Protein AF-A0A7S3HNT3-F1 (afdb_monomer_lite)

Organism: NCBI:txid89044

Secondary structure (DSSP, 8-state):
-HHHHHTTSSSPP-S----SSB-TTSSB--S-HHHHHH--THHHHHHHHHHHHHHHH--HHHIIIIIHHHHHHHHHHHHHHPEEEE-TTS-EEEE--SB--SSTT-SSBSS-HHHHHHHHHHTT-

InterPro domains:
  IPR005195 Glycoside hydrolase, family 65, central catalytic [PF03632] (12-124)
  IPR008928 Six-hairpin glycosidase superfamily [SSF48208] (11-125)
  IPR012341 Six-hairpin glycosidase-like superfamily [G3DSA:1.50.10.10] (1-125)

Sequence (125 aa):
GAYSKAKTYDPPYAGAMFPWESAFIGVETCPSSRTALREQHISADISLAVWQYYAVTKDTEWLRTVGFPILQGVADFYVSRVTLETGADGAQIAHIYDVIPPDEYVSHGNDSAYTNYAAAAALRY

pLDDT: mean 96.95, std 2.71, range [79.75, 98.88]

Foldseek 3Di:
DQQVLQVVDVVRAFFGQFFPDQDDPRDHDDPDPLCRVAARLVLLVVLVVLVVVCVVPVPVVCCVPPNVSSLVRSLSRLVRQWDWDQDPVRDTDTWHWQHQYVPNVDRTDIPDVSSVVSNVVSNVD

Radius of gyration: 14.86 Å; chains: 1; bounding box: 40×37×38 Å

Structure (mmCIF, N/CA/C/O backbone):
data_AF-A0A7S3HNT3-F1
#
_entry.id   AF-A0A7S3HNT3-F1
#
loop_
_atom_site.group_PDB
_atom_site.id
_atom_site.type_symbol
_atom_site.label_atom_id
_atom_site.label_alt_id
_atom_site.label_comp_id
_atom_site.label_asym_id
_atom_site.label_entity_id
_atom_site.label_seq_id
_atom_site.pdbx_PDB_ins_code
_atom_site.Cartn_x
_atom_site.Cartn_y
_atom_site.Cartn_z
_atom_site.occupancy
_atom_site.B_iso_or_equiv
_atom_site.auth_seq_id
_atom_site.auth_comp_id
_atom_site.auth_asym_id
_atom_site.auth_atom_id
_atom_site.pdbx_PDB_model_num
ATOM 1 N N . GLY A 1 1 ? -3.887 -13.563 1.229 1.00 92.44 1 GLY A N 1
ATOM 2 C CA . GLY A 1 1 ? -2.749 -13.559 0.292 1.00 92.44 1 GLY A CA 1
ATOM 3 C C . GLY A 1 1 ? -1.909 -12.288 0.294 1.00 92.44 1 GLY A C 1
ATOM 4 O O . GLY A 1 1 ? -0.776 -12.393 -0.147 1.00 92.44 1 GLY A O 1
ATOM 5 N N . ALA A 1 2 ? -2.361 -11.132 0.807 1.00 97.88 2 ALA A N 1
ATOM 6 C CA . ALA A 1 2 ? -1.587 -9.877 0.744 1.00 97.88 2 ALA A CA 1
ATOM 7 C C . ALA A 1 2 ? -0.145 -9.971 1.306 1.00 97.88 2 ALA A C 1
ATOM 9 O O . ALA A 1 2 ? 0.826 -9.665 0.621 1.00 97.88 2 ALA A O 1
ATOM 10 N N . TYR A 1 3 ? 0.020 -10.510 2.518 1.00 98.19 3 TYR A N 1
ATOM 11 C CA . TYR A 1 3 ? 1.349 -10.755 3.104 1.00 98.19 3 TYR A CA 1
ATOM 12 C C . TYR A 1 3 ? 2.201 -11.746 2.299 1.00 98.19 3 TYR A C 1
ATOM 14 O O . TYR A 1 3 ? 3.425 -11.667 2.300 1.00 98.19 3 TYR A O 1
ATOM 22 N N . SER A 1 4 ? 1.569 -12.712 1.628 1.00 97.44 4 SER A N 1
ATOM 23 C CA . SER A 1 4 ? 2.274 -13.657 0.757 1.00 97.44 4 SER A CA 1
ATOM 24 C C . SER A 1 4 ? 2.753 -12.970 -0.519 1.00 97.44 4 SER A C 1
ATOM 26 O O . SER A 1 4 ? 3.873 -13.233 -0.935 1.00 97.44 4 SER A O 1
ATOM 28 N N . LYS A 1 5 ? 1.943 -12.069 -1.095 1.00 97.50 5 LYS A N 1
ATOM 29 C CA . LYS A 1 5 ? 2.309 -11.263 -2.266 1.00 97.50 5 LYS A CA 1
ATOM 30 C C . LYS A 1 5 ? 3.496 -10.349 -1.965 1.00 97.50 5 LYS A C 1
ATOM 32 O O . LYS A 1 5 ? 4.441 -10.330 -2.737 1.00 97.50 5 LYS A O 1
ATOM 37 N N . ALA A 1 6 ? 3.504 -9.656 -0.826 1.00 98.06 6 ALA A N 1
ATOM 38 C CA . ALA A 1 6 ? 4.627 -8.784 -0.454 1.00 98.06 6 ALA A CA 1
ATOM 39 C C . ALA A 1 6 ? 5.982 -9.532 -0.474 1.00 98.06 6 ALA A C 1
ATOM 41 O O . ALA A 1 6 ? 6.997 -9.005 -0.927 1.00 98.06 6 ALA A O 1
ATOM 42 N N . LYS A 1 7 ? 5.975 -10.811 -0.075 1.00 98.06 7 LYS A N 1
ATOM 43 C CA . LYS A 1 7 ? 7.160 -11.681 -0.043 1.00 98.06 7 LYS A CA 1
ATOM 44 C C . LYS A 1 7 ? 7.612 -12.211 -1.407 1.00 98.06 7 LYS A C 1
ATOM 46 O O . LYS A 1 7 ? 8.653 -12.856 -1.456 1.00 98.06 7 LYS A O 1
ATOM 51 N N . THR A 1 8 ? 6.860 -12.001 -2.491 1.00 96.75 8 THR A N 1
ATOM 52 C CA . THR A 1 8 ? 7.275 -12.455 -3.833 1.00 96.75 8 THR A CA 1
ATOM 53 C C . THR A 1 8 ? 8.268 -11.510 -4.509 1.00 96.75 8 THR A C 1
ATOM 55 O O . THR A 1 8 ? 8.764 -11.837 -5.583 1.00 96.75 8 THR A O 1
ATOM 58 N N . TYR A 1 9 ? 8.522 -10.338 -3.924 1.00 96.69 9 TYR A N 1
ATOM 59 C CA . TYR A 1 9 ? 9.496 -9.366 -4.418 1.00 96.69 9 TYR A CA 1
ATOM 60 C C . TYR A 1 9 ? 10.906 -9.701 -3.929 1.00 96.69 9 TYR A C 1
ATOM 62 O O . TYR A 1 9 ? 11.071 -10.427 -2.948 1.00 96.69 9 TYR A O 1
ATOM 70 N N . ASP A 1 10 ? 11.913 -9.163 -4.616 1.00 94.81 10 ASP A N 1
ATOM 71 C CA . ASP A 1 10 ? 13.319 -9.282 -4.235 1.00 94.81 10 ASP A CA 1
ATOM 72 C C . ASP A 1 10 ? 13.967 -7.884 -4.158 1.00 94.81 10 ASP A C 1
ATOM 74 O O . ASP A 1 10 ? 14.056 -7.206 -5.186 1.00 94.81 10 ASP A O 1
ATOM 78 N N . PRO A 1 11 ? 14.382 -7.418 -2.966 1.00 95.31 11 PRO A N 1
ATOM 79 C CA . PRO A 1 11 ? 14.144 -8.042 -1.662 1.00 95.31 11 PRO A CA 1
ATOM 80 C C . PRO A 1 11 ? 12.641 -8.094 -1.310 1.00 95.31 11 PRO A C 1
ATOM 82 O O . PRO A 1 11 ? 11.855 -7.296 -1.830 1.00 95.31 11 PRO A O 1
ATOM 85 N N . PRO A 1 12 ? 12.215 -9.011 -0.420 1.00 97.75 12 PRO A N 1
ATOM 86 C CA . PRO A 1 12 ? 10.812 -9.130 -0.040 1.00 97.75 12 PRO A CA 1
ATOM 87 C C . PRO A 1 12 ? 10.345 -7.899 0.735 1.00 97.75 12 P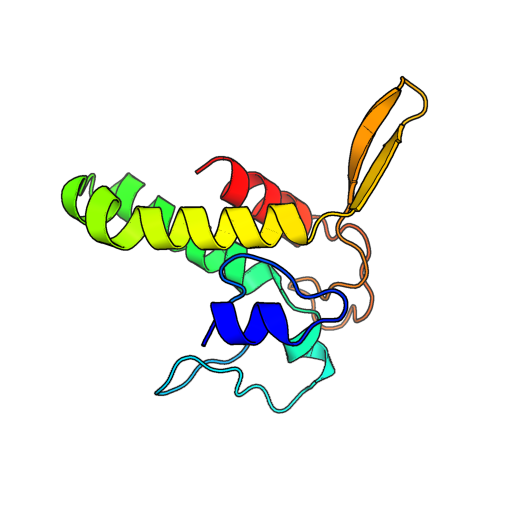RO A C 1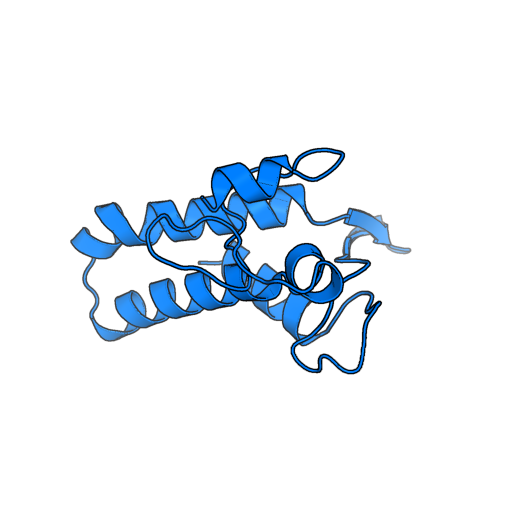
ATOM 89 O O . PRO A 1 12 ? 11.020 -7.437 1.658 1.00 97.75 12 PRO A O 1
ATOM 92 N N . TYR A 1 13 ? 9.147 -7.417 0.410 1.00 98.38 13 TYR A N 1
ATOM 93 C CA . TYR A 1 13 ? 8.487 -6.377 1.190 1.00 98.38 13 TYR A CA 1
ATOM 94 C C . TYR A 1 13 ? 7.883 -6.951 2.477 1.00 98.38 13 TYR A C 1
ATOM 96 O O . TYR A 1 13 ? 7.576 -8.145 2.586 1.00 98.38 13 TYR A O 1
ATOM 104 N N . ALA A 1 14 ? 7.701 -6.079 3.464 1.00 98.44 14 ALA A N 1
ATOM 105 C CA . ALA A 1 14 ? 6.970 -6.371 4.689 1.00 98.44 14 ALA A CA 1
ATOM 106 C C . ALA A 1 14 ? 5.477 -6.036 4.525 1.00 98.44 14 ALA A C 1
ATOM 108 O O . ALA A 1 14 ? 5.036 -5.557 3.482 1.00 98.44 14 ALA A O 1
ATOM 109 N N . GLY A 1 15 ? 4.691 -6.296 5.571 1.00 98.50 15 GLY A N 1
ATOM 110 C CA . GLY A 1 15 ? 3.302 -5.852 5.632 1.00 98.50 15 GLY A CA 1
ATOM 111 C C . GLY A 1 15 ? 2.356 -6.506 4.619 1.00 98.50 15 GLY A C 1
ATOM 112 O O . GLY A 1 15 ? 2.598 -7.591 4.082 1.00 98.50 15 GLY A O 1
ATOM 113 N N . ALA A 1 16 ? 1.223 -5.845 4.411 1.00 98.62 16 ALA A N 1
ATOM 114 C CA . ALA A 1 16 ? 0.120 -6.285 3.578 1.00 98.62 16 ALA A CA 1
ATOM 115 C C . ALA A 1 16 ? 0.137 -5.547 2.235 1.00 98.62 16 ALA A C 1
ATOM 117 O O . ALA A 1 16 ? -0.414 -4.457 2.099 1.00 98.62 16 ALA A O 1
ATOM 118 N N . MET A 1 17 ? 0.721 -6.189 1.226 1.00 98.56 17 MET A N 1
ATOM 119 C CA . MET A 1 17 ? 0.596 -5.764 -0.164 1.00 98.56 17 MET A CA 1
ATOM 120 C C . MET A 1 17 ? -0.597 -6.465 -0.809 1.00 98.56 17 MET A C 1
ATOM 122 O O . MET A 1 17 ? -0.521 -7.646 -1.152 1.00 98.56 17 MET A O 1
ATOM 126 N N . PHE A 1 18 ? -1.717 -5.769 -0.966 1.00 98.62 18 PHE A N 1
ATOM 127 C CA . PHE A 1 18 ? -2.901 -6.374 -1.564 1.00 98.62 18 PHE A CA 1
ATOM 128 C C . PHE A 1 18 ? -2.677 -6.730 -3.045 1.00 98.62 18 PHE A C 1
ATOM 130 O O . PHE A 1 18 ? -1.914 -6.064 -3.758 1.00 98.62 18 PHE A O 1
ATOM 137 N N . PRO A 1 19 ? -3.284 -7.835 -3.513 1.00 98.19 19 PRO A N 1
ATOM 138 C CA . PRO A 1 19 ? -3.259 -8.182 -4.924 1.00 98.19 19 PRO A CA 1
ATOM 139 C C . PRO A 1 19 ? -3.969 -7.121 -5.767 1.00 98.19 19 PRO A C 1
ATOM 141 O O . PRO A 1 19 ? -4.885 -6.465 -5.276 1.00 98.19 19 PRO A O 1
ATOM 144 N N . TRP A 1 20 ? -3.536 -6.965 -7.018 1.00 98.25 20 TRP A N 1
ATOM 145 C CA . TRP A 1 20 ? -4.214 -6.085 -7.965 1.00 98.25 20 TRP A CA 1
ATOM 146 C C . TRP A 1 20 ? -5.599 -6.643 -8.286 1.00 98.25 20 TRP A C 1
ATOM 148 O O . TRP A 1 20 ? -6.605 -5.956 -8.135 1.00 98.25 20 TRP A O 1
ATOM 158 N N . GLU A 1 21 ? -5.660 -7.938 -8.600 1.00 98.25 21 GLU A N 1
ATOM 159 C CA . GLU A 1 21 ? -6.917 -8.668 -8.705 1.00 98.25 21 GLU A CA 1
ATOM 160 C C . GLU A 1 21 ? -6.963 -9.770 -7.649 1.00 98.25 21 GLU A C 1
ATOM 162 O O . GLU A 1 21 ? -6.029 -10.558 -7.491 1.00 98.25 21 GLU A O 1
ATOM 167 N N . SER A 1 22 ? -8.072 -9.822 -6.915 1.00 97.75 22 SER A N 1
ATOM 168 C CA . SER A 1 22 ? -8.288 -10.743 -5.804 1.00 97.75 22 SER A CA 1
ATOM 169 C C . SER A 1 22 ? -9.536 -11.582 -6.039 1.00 97.75 22 SER A C 1
ATOM 171 O O . SER A 1 22 ? -10.584 -11.049 -6.403 1.00 97.75 22 SER A O 1
ATOM 173 N N . ALA A 1 23 ? -9.457 -12.876 -5.739 1.00 96.62 23 ALA A N 1
ATOM 174 C CA . ALA A 1 23 ? -10.607 -13.778 -5.740 1.00 96.62 23 ALA A CA 1
ATOM 175 C C . ALA A 1 23 ? -10.740 -14.512 -4.390 1.00 96.62 23 ALA A C 1
ATOM 177 O O . ALA A 1 23 ? -10.391 -13.983 -3.335 1.00 96.62 23 ALA A O 1
ATOM 178 N N . PHE A 1 24 ? -11.233 -15.753 -4.418 1.00 95.44 24 PHE A N 1
ATOM 179 C CA . PHE A 1 24 ? -11.698 -16.513 -3.251 1.00 95.44 24 PHE A CA 1
ATOM 180 C C . PHE A 1 24 ? -10.730 -16.565 -2.052 1.00 95.44 24 PHE A C 1
ATOM 182 O O . PHE A 1 24 ? -11.170 -16.476 -0.911 1.00 95.44 24 PHE A O 1
ATOM 189 N N . ILE A 1 25 ? -9.419 -16.691 -2.289 1.00 94.38 25 ILE A N 1
ATOM 190 C CA . ILE A 1 25 ? -8.408 -16.850 -1.221 1.00 94.38 25 ILE A CA 1
ATOM 191 C C . ILE A 1 25 ? -7.518 -15.611 -1.012 1.00 94.38 25 ILE A C 1
ATOM 193 O O . ILE A 1 25 ? -6.556 -15.639 -0.234 1.00 94.38 25 ILE A O 1
ATOM 197 N N . GLY A 1 26 ? -7.803 -14.513 -1.714 1.00 95.44 26 GLY A N 1
ATOM 198 C CA . GLY A 1 26 ? -7.074 -13.256 -1.558 1.00 95.44 26 GLY A CA 1
ATOM 199 C C . GLY A 1 26 ? -5.609 -13.282 -2.002 1.00 95.44 26 GLY A C 1
ATOM 200 O O . GLY A 1 26 ? -4.802 -12.533 -1.444 1.00 95.44 26 GLY A O 1
ATOM 201 N N . VAL A 1 27 ? -5.235 -14.201 -2.897 1.00 96.75 27 VAL A N 1
ATOM 202 C CA . VAL A 1 27 ? -3.935 -14.212 -3.597 1.00 96.75 27 VAL A CA 1
ATOM 203 C C . VAL A 1 27 ? -4.047 -13.416 -4.894 1.00 96.75 27 VAL A C 1
ATOM 205 O O . VAL A 1 27 ? -5.157 -13.177 -5.356 1.00 96.75 27 VAL A O 1
ATOM 208 N N . GLU A 1 28 ? -2.910 -13.027 -5.467 1.00 97.62 28 GLU A N 1
ATOM 209 C CA . GLU A 1 28 ? -2.879 -12.372 -6.776 1.00 97.62 28 GLU A CA 1
ATOM 210 C C . GLU A 1 28 ? -3.459 -13.286 -7.854 1.00 97.62 28 GLU A C 1
ATOM 212 O O . GLU A 1 28 ? -3.001 -14.419 -8.021 1.00 97.62 28 GLU A O 1
ATOM 217 N N . THR A 1 29 ? -4.468 -12.788 -8.565 1.00 97.12 29 THR A N 1
ATOM 218 C CA . THR A 1 29 ? -5.094 -13.480 -9.697 1.00 97.12 29 THR A CA 1
ATOM 219 C C . THR A 1 29 ? -4.986 -12.708 -11.002 1.00 97.12 29 THR A C 1
ATOM 221 O O . THR A 1 29 ? -5.455 -13.213 -12.021 1.00 97.12 29 THR A O 1
ATOM 224 N N . CYS A 1 30 ? -4.371 -11.519 -11.001 1.00 96.69 30 CYS A N 1
ATOM 225 C CA . CYS A 1 30 ? -4.232 -10.730 -12.214 1.00 96.69 30 CYS A CA 1
ATOM 226 C C . CYS A 1 30 ? -3.375 -11.488 -13.245 1.00 96.69 30 CYS A C 1
ATOM 228 O O . CYS A 1 30 ? -2.231 -11.855 -12.950 1.00 96.69 30 CYS A O 1
ATOM 230 N N . PRO A 1 31 ? -3.884 -11.724 -14.470 1.00 95.50 31 PRO A N 1
ATOM 231 C CA . PRO A 1 31 ? -3.145 -12.451 -15.504 1.00 95.50 31 PRO A CA 1
ATOM 232 C C . PRO A 1 31 ? -1.978 -11.633 -16.078 1.00 95.50 31 PRO A C 1
ATOM 234 O O . PRO A 1 31 ? -1.056 -12.184 -16.679 1.00 95.50 31 PRO A O 1
ATOM 237 N N . SER A 1 32 ? -2.018 -10.311 -15.914 1.00 95.31 32 SER A N 1
ATOM 238 C CA . SER A 1 32 ? -0.993 -9.385 -16.377 1.00 95.31 32 SER A CA 1
ATOM 239 C C . SER A 1 32 ? 0.069 -9.200 -15.297 1.00 95.31 32 SER A C 1
ATOM 241 O O . SER A 1 32 ? -0.133 -8.492 -14.313 1.00 95.31 32 SER A O 1
ATOM 243 N N . SER A 1 33 ? 1.257 -9.770 -15.512 1.00 91.00 33 SER A N 1
ATOM 244 C CA . SER A 1 33 ? 2.404 -9.547 -14.618 1.00 91.00 33 SER A CA 1
ATOM 245 C C . SER A 1 33 ? 2.817 -8.074 -14.544 1.00 91.00 33 SER A C 1
ATOM 247 O O . SER A 1 33 ? 3.372 -7.642 -13.537 1.00 91.00 33 SER A O 1
ATOM 249 N N . ARG A 1 34 ? 2.525 -7.285 -15.587 1.00 92.50 34 ARG A N 1
ATOM 250 C CA . ARG A 1 34 ? 2.811 -5.848 -15.638 1.00 92.50 34 ARG A CA 1
ATOM 251 C C . ARG A 1 34 ? 2.100 -5.102 -14.504 1.00 92.50 34 ARG A C 1
ATOM 253 O O . ARG A 1 34 ? 2.767 -4.438 -13.715 1.00 92.50 34 ARG A O 1
ATOM 260 N N . THR A 1 35 ? 0.779 -5.236 -14.429 1.00 94.62 35 THR A N 1
ATOM 261 C CA . THR A 1 35 ? -0.092 -4.545 -13.461 1.00 94.62 35 THR A CA 1
ATOM 262 C C . THR A 1 35 ? -0.027 -5.214 -12.095 1.00 94.62 35 THR A C 1
ATOM 264 O O . THR A 1 35 ? 0.240 -4.537 -11.106 1.00 94.62 35 THR A O 1
ATOM 267 N N . ALA A 1 36 ? -0.078 -6.551 -12.047 1.00 95.56 36 ALA A N 1
ATOM 268 C CA . ALA A 1 36 ? 0.065 -7.332 -10.815 1.00 95.56 36 ALA A CA 1
ATOM 269 C C . ALA A 1 36 ? 1.288 -6.920 -9.978 1.00 95.56 36 ALA A C 1
ATOM 271 O O . ALA A 1 36 ? 1.211 -6.848 -8.746 1.00 95.56 36 ALA A O 1
ATOM 272 N N . LEU A 1 37 ? 2.416 -6.643 -10.647 1.00 95.00 37 LEU A N 1
ATOM 273 C CA . LEU A 1 37 ? 3.665 -6.297 -9.977 1.00 95.00 37 LEU A CA 1
ATOM 274 C C . LEU A 1 37 ? 3.810 -4.808 -9.643 1.00 95.00 37 LEU A C 1
ATOM 276 O O . LEU A 1 37 ? 4.477 -4.490 -8.656 1.00 95.00 37 LEU A O 1
ATOM 280 N N . ARG A 1 38 ? 3.254 -3.896 -10.446 1.00 95.75 38 ARG A N 1
ATOM 281 C CA . ARG A 1 38 ? 3.597 -2.461 -10.379 1.00 95.75 38 ARG A CA 1
ATOM 282 C C . ARG A 1 38 ? 2.445 -1.542 -10.007 1.00 95.75 38 ARG A C 1
ATOM 284 O O . ARG A 1 38 ? 2.699 -0.429 -9.554 1.00 95.75 38 ARG A O 1
ATOM 291 N N . GLU A 1 39 ? 1.205 -1.988 -10.126 1.00 97.69 39 GLU A N 1
ATOM 292 C CA . GLU A 1 39 ? 0.034 -1.186 -9.779 1.00 97.69 39 GLU A CA 1
ATOM 293 C C . GLU A 1 39 ? -0.325 -1.392 -8.306 1.00 97.69 39 GLU A C 1
ATOM 295 O O . GLU A 1 39 ? -1.195 -2.164 -7.910 1.00 97.69 39 GLU A O 1
ATOM 300 N N . GLN A 1 40 ? 0.484 -0.773 -7.449 1.00 97.06 40 GLN A N 1
ATOM 301 C CA . GLN A 1 40 ? 0.526 -1.093 -6.020 1.00 97.06 40 GLN A CA 1
ATOM 302 C C . GLN A 1 40 ? -0.368 -0.175 -5.174 1.00 97.06 40 GLN A C 1
ATOM 304 O O . GLN A 1 40 ? -0.524 -0.419 -3.974 1.00 97.06 40 GLN A O 1
ATOM 309 N N . HIS A 1 41 ? -0.959 0.867 -5.776 1.00 98.06 41 HIS A N 1
ATOM 310 C CA . HIS A 1 41 ? -1.783 1.854 -5.070 1.00 98.06 41 HIS A CA 1
ATOM 311 C C . HIS A 1 41 ? -3.027 1.235 -4.416 1.00 98.06 41 HIS A C 1
ATOM 313 O O . HIS A 1 41 ? -3.457 1.725 -3.377 1.00 98.06 41 HIS A O 1
ATOM 319 N N . ILE A 1 42 ? -3.500 0.084 -4.911 1.00 98.56 42 ILE A N 1
ATOM 320 C CA . ILE A 1 42 ? -4.621 -0.671 -4.331 1.00 98.56 42 ILE A CA 1
ATOM 321 C C . ILE A 1 42 ? -4.486 -0.913 -2.818 1.00 98.56 42 ILE A C 1
ATOM 323 O O . ILE A 1 42 ? -5.479 -0.926 -2.092 1.00 98.56 42 ILE A O 1
ATOM 327 N N . SER A 1 43 ? -3.258 -1.064 -2.307 1.00 98.62 43 SER A N 1
ATOM 328 C CA . SER A 1 43 ? -3.037 -1.240 -0.866 1.00 98.62 43 SER A CA 1
ATOM 329 C C . SER A 1 43 ? -3.373 0.038 -0.087 1.00 98.62 43 SER A C 1
ATOM 331 O O . SER A 1 43 ? -4.063 -0.030 0.931 1.00 98.62 43 SER A O 1
ATOM 333 N N . ALA A 1 44 ? -2.947 1.208 -0.578 1.00 98.69 44 ALA A N 1
ATOM 334 C CA . ALA A 1 44 ? -3.335 2.495 -0.005 1.00 98.69 44 ALA A CA 1
ATOM 335 C C . ALA A 1 44 ? -4.833 2.773 -0.171 1.00 98.69 44 ALA A C 1
ATOM 337 O O . ALA A 1 44 ? -5.446 3.308 0.749 1.00 98.69 44 ALA A O 1
ATOM 338 N N . ASP A 1 45 ? -5.439 2.365 -1.285 1.00 98.88 45 ASP A N 1
ATOM 339 C CA . ASP A 1 45 ? -6.871 2.565 -1.529 1.00 98.88 45 ASP A CA 1
ATOM 340 C C . ASP A 1 45 ? -7.726 1.793 -0.518 1.00 98.88 45 ASP A C 1
ATOM 342 O O . ASP A 1 45 ? -8.696 2.322 0.027 1.00 98.88 45 ASP A O 1
ATOM 346 N N . ILE A 1 46 ? -7.328 0.557 -0.201 1.00 98.81 46 ILE A N 1
ATOM 347 C CA . ILE A 1 46 ? -7.962 -0.243 0.853 1.00 98.81 46 ILE A CA 1
ATOM 348 C C . ILE A 1 46 ? -7.789 0.433 2.216 1.00 98.81 46 ILE A C 1
ATOM 350 O O . ILE A 1 46 ? -8.751 0.517 2.979 1.00 98.81 46 ILE A O 1
ATOM 354 N N . SER A 1 47 ? -6.596 0.954 2.516 1.00 98.75 47 SER A N 1
ATOM 355 C CA . SER A 1 47 ? -6.343 1.704 3.754 1.00 98.75 47 SER A CA 1
ATOM 356 C C . SER A 1 47 ? -7.234 2.952 3.859 1.00 98.75 47 SER A C 1
ATOM 358 O O . SER A 1 47 ? -7.883 3.174 4.884 1.00 98.75 47 SER A O 1
ATOM 360 N N . LEU A 1 48 ? -7.380 3.705 2.765 1.00 98.75 48 LEU A N 1
ATOM 361 C CA . LEU A 1 48 ? -8.297 4.840 2.672 1.00 98.75 48 LEU A CA 1
ATOM 362 C C . LEU A 1 48 ? -9.753 4.415 2.907 1.00 98.75 48 LEU A C 1
ATOM 364 O O . LEU A 1 48 ? -10.452 5.074 3.674 1.00 98.75 48 LEU A O 1
ATOM 368 N N . ALA A 1 49 ? -10.213 3.322 2.296 1.00 98.75 49 ALA A N 1
ATOM 369 C CA . ALA A 1 49 ? -11.575 2.821 2.480 1.00 98.75 49 ALA A CA 1
ATOM 370 C C . ALA A 1 49 ? -11.842 2.394 3.936 1.00 98.75 49 ALA A C 1
ATOM 372 O O . ALA A 1 49 ? -12.889 2.722 4.501 1.00 98.75 49 ALA A O 1
ATOM 373 N N . VAL A 1 50 ? -10.878 1.717 4.570 1.00 98.81 50 VAL A N 1
ATOM 374 C CA . VAL A 1 50 ? -10.936 1.346 5.993 1.00 98.81 50 VAL A CA 1
ATOM 375 C C . VAL A 1 50 ? -11.035 2.591 6.874 1.00 98.81 50 VAL A C 1
ATOM 377 O O . VAL A 1 50 ? -11.902 2.663 7.752 1.00 98.81 50 VAL A O 1
ATOM 380 N N . TRP A 1 51 ? -10.197 3.598 6.616 1.00 98.56 51 TRP A N 1
ATOM 381 C CA . TRP A 1 51 ? -10.233 4.856 7.353 1.00 98.56 51 TRP A CA 1
ATOM 382 C C . TRP A 1 51 ? -11.552 5.608 7.152 1.00 98.56 51 TRP A C 1
ATOM 384 O O . TRP A 1 51 ? -12.144 6.084 8.118 1.00 98.56 51 TRP A O 1
ATOM 394 N N . GLN A 1 52 ? -12.056 5.684 5.918 1.00 98.75 52 GLN A N 1
ATOM 395 C CA . GLN A 1 52 ? -13.331 6.329 5.599 1.00 98.75 52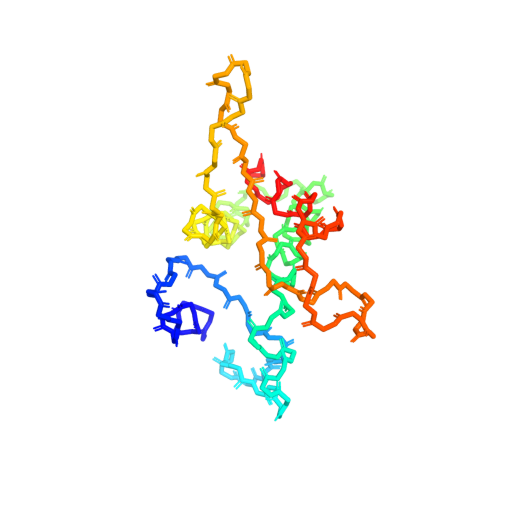 GLN A CA 1
ATOM 396 C C . GLN A 1 52 ? -14.508 5.661 6.314 1.00 98.75 52 GLN A C 1
ATOM 398 O O . GLN A 1 52 ? -15.351 6.367 6.871 1.00 98.75 52 GLN A O 1
ATOM 403 N N . TYR A 1 53 ? -14.547 4.324 6.363 1.00 98.81 53 TYR A N 1
ATOM 404 C CA . TYR A 1 53 ? -15.573 3.600 7.116 1.00 98.81 53 TYR A CA 1
ATOM 405 C C . TYR A 1 53 ? -15.581 4.033 8.584 1.00 98.81 53 TYR A C 1
ATOM 407 O O . TYR A 1 53 ? -16.625 4.433 9.106 1.00 98.81 53 TYR A O 1
ATOM 415 N N . TYR A 1 54 ? -14.421 4.017 9.245 1.00 98.62 54 TYR A N 1
ATOM 416 C CA . TYR A 1 54 ? -14.318 4.468 10.632 1.00 98.62 54 TYR A CA 1
ATOM 417 C C . TYR A 1 54 ? -14.671 5.955 10.774 1.00 98.62 54 TYR A C 1
ATOM 419 O O . TYR A 1 54 ? -15.399 6.343 11.688 1.00 98.62 54 TYR A O 1
ATOM 427 N N . ALA A 1 55 ? -14.205 6.804 9.858 1.00 98.31 55 ALA A N 1
ATOM 428 C CA . ALA A 1 55 ? -14.444 8.238 9.905 1.00 98.31 55 ALA A CA 1
ATOM 429 C C . ALA A 1 55 ? -15.940 8.584 9.843 1.00 98.31 55 ALA A C 1
ATOM 431 O O . ALA A 1 55 ? -16.343 9.557 10.485 1.00 98.31 55 ALA A O 1
ATOM 432 N N . VAL A 1 56 ? -16.744 7.792 9.129 1.00 98.69 56 VAL A N 1
ATOM 433 C CA . VAL A 1 56 ? -18.199 7.970 9.012 1.00 98.69 56 VAL A CA 1
ATOM 434 C C . VAL A 1 56 ? -18.953 7.304 10.163 1.00 98.69 56 VAL A C 1
ATOM 436 O O . VAL A 1 56 ? -19.805 7.937 10.780 1.00 98.69 56 VAL A O 1
ATOM 439 N N . THR A 1 57 ? -18.653 6.041 10.464 1.00 98.75 57 THR A N 1
ATOM 440 C CA . THR A 1 57 ? -19.424 5.242 11.437 1.00 98.75 57 THR A CA 1
ATOM 441 C C . THR A 1 57 ? -19.037 5.511 12.885 1.00 98.75 57 THR A C 1
ATOM 443 O O . THR A 1 57 ? -19.851 5.316 13.784 1.00 98.75 57 THR A O 1
ATOM 446 N N . LYS A 1 58 ? -17.793 5.947 13.113 1.00 98.56 58 LYS A N 1
ATOM 447 C CA . LYS A 1 58 ? -17.150 6.039 14.431 1.00 98.56 58 LYS A CA 1
ATOM 448 C C . LYS A 1 58 ? -17.142 4.712 15.200 1.00 98.56 58 LYS A C 1
ATOM 450 O O . LYS A 1 58 ? -17.042 4.721 16.423 1.00 98.56 58 LYS A O 1
ATOM 455 N N . ASP A 1 59 ? -17.211 3.581 14.497 1.00 98.62 59 ASP A N 1
ATOM 456 C CA . ASP A 1 59 ? -17.152 2.248 15.097 1.00 98.62 59 ASP A CA 1
ATOM 457 C C . ASP A 1 59 ? -15.720 1.931 15.564 1.00 98.62 59 ASP A C 1
ATOM 459 O O . ASP A 1 59 ? -14.870 1.441 14.814 1.00 98.62 59 ASP A O 1
ATOM 463 N N . THR A 1 60 ? -15.426 2.289 16.814 1.00 98.38 60 THR A N 1
ATOM 464 C CA . THR A 1 60 ? -14.094 2.151 17.415 1.00 98.38 60 THR A CA 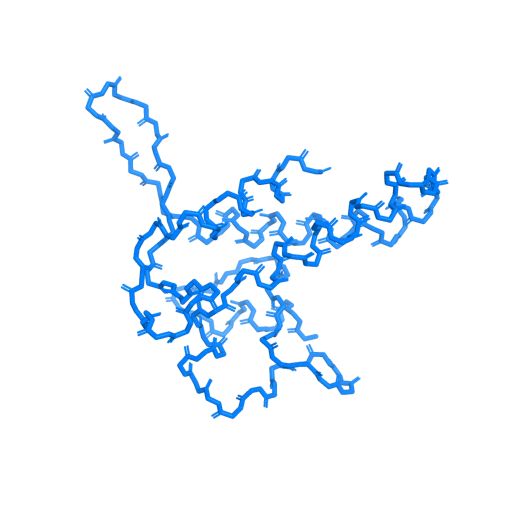1
ATOM 465 C C . THR A 1 60 ? -13.718 0.701 17.695 1.00 98.38 60 THR A C 1
ATOM 467 O O . THR A 1 60 ? -12.534 0.368 17.637 1.00 98.38 60 THR A O 1
ATOM 470 N N . GLU A 1 61 ? -14.687 -0.172 17.975 1.00 98.62 61 GLU A N 1
ATOM 471 C CA . GLU A 1 61 ? -14.407 -1.585 18.231 1.00 98.62 61 GLU A CA 1
ATOM 472 C C . GLU A 1 61 ? -14.064 -2.314 16.932 1.00 98.62 61 GLU A C 1
ATOM 474 O O . GLU A 1 61 ? -13.079 -3.059 16.888 1.00 98.62 61 GLU A O 1
ATOM 479 N N . TRP A 1 62 ? -14.794 -2.036 15.846 1.00 98.69 62 TRP A N 1
ATOM 480 C CA . TRP A 1 62 ? -14.420 -2.513 14.516 1.00 98.69 62 TRP A CA 1
ATOM 481 C C . TRP A 1 62 ? -13.053 -1.979 14.092 1.00 98.69 62 TRP A C 1
ATOM 483 O O . TRP A 1 62 ? -12.222 -2.747 13.602 1.00 98.69 62 TRP A O 1
ATOM 493 N N . LEU A 1 63 ? -12.774 -0.689 14.322 1.00 98.69 63 LEU A N 1
ATOM 494 C CA . LEU A 1 63 ? -11.457 -0.133 14.015 1.00 98.69 63 LEU A CA 1
ATOM 495 C C . LEU A 1 63 ? -10.374 -0.890 14.784 1.00 98.69 63 LEU A C 1
ATOM 497 O O . LEU A 1 63 ? -9.406 -1.334 14.187 1.00 98.69 63 LEU A O 1
ATOM 501 N N . ARG A 1 64 ? -10.531 -1.090 16.091 1.00 98.44 64 ARG A N 1
ATOM 502 C CA . ARG A 1 64 ? -9.514 -1.751 16.916 1.00 98.44 64 ARG A CA 1
ATOM 503 C C . ARG A 1 64 ? -9.267 -3.209 16.515 1.00 98.44 64 ARG A C 1
ATOM 505 O O . ARG A 1 64 ? -8.135 -3.676 16.601 1.00 98.44 64 ARG A O 1
ATOM 512 N N . THR A 1 65 ? -10.313 -3.936 16.128 1.00 98.44 65 THR A N 1
ATOM 513 C CA . THR A 1 65 ? -10.245 -5.394 15.917 1.00 98.44 65 THR A CA 1
ATOM 514 C C . THR A 1 65 ? -10.055 -5.808 14.461 1.00 98.44 65 THR A C 1
ATOM 516 O O . THR A 1 65 ? -9.467 -6.858 14.211 1.00 98.44 65 THR A O 1
ATOM 519 N N . VAL A 1 66 ? -10.516 -4.996 13.506 1.00 98.56 66 VAL A N 1
ATOM 520 C CA . VAL A 1 66 ? -10.494 -5.302 12.067 1.00 98.56 66 VAL A CA 1
ATOM 521 C C . VAL A 1 66 ? -9.751 -4.228 11.282 1.00 98.56 66 VAL A C 1
ATOM 523 O O . VAL A 1 66 ? -8.830 -4.552 10.536 1.00 98.56 66 VAL A O 1
ATOM 526 N N . GLY A 1 67 ? -10.117 -2.955 11.453 1.00 98.56 67 GLY A N 1
ATOM 527 C CA . GLY A 1 67 ? -9.571 -1.862 10.644 1.00 98.56 67 GLY A CA 1
ATOM 528 C C . GLY A 1 67 ? -8.076 -1.621 10.874 1.00 98.56 67 GLY A C 1
ATOM 529 O O . GLY A 1 67 ? -7.292 -1.628 9.932 1.00 98.56 67 GLY A O 1
ATOM 530 N N . PHE A 1 68 ? -7.657 -1.465 12.127 1.00 98.56 68 PHE A N 1
ATOM 531 C CA . PHE A 1 68 ? -6.286 -1.143 12.513 1.00 98.56 68 PHE A CA 1
ATOM 532 C C . PHE A 1 68 ? -5.273 -2.211 12.076 1.00 98.56 68 PHE A C 1
ATOM 534 O O . PHE A 1 68 ? -4.266 -1.823 11.492 1.00 98.56 68 PHE A O 1
ATOM 541 N N . PRO A 1 69 ? -5.519 -3.531 12.235 1.00 98.69 69 PRO A N 1
ATOM 542 C CA . PRO A 1 69 ? -4.636 -4.546 11.656 1.00 98.69 69 PRO A CA 1
ATOM 543 C C . PRO A 1 69 ? -4.424 -4.399 10.139 1.00 98.69 69 PRO A C 1
ATOM 545 O O . PRO A 1 69 ? -3.324 -4.654 9.649 1.00 98.69 69 PRO A O 1
ATOM 548 N N . ILE A 1 70 ? -5.450 -3.970 9.392 1.00 98.75 70 ILE A N 1
ATOM 549 C CA . ILE A 1 70 ? -5.335 -3.711 7.948 1.00 98.75 70 ILE A CA 1
ATOM 550 C C . ILE A 1 70 ? -4.500 -2.450 7.698 1.00 98.75 70 ILE A C 1
ATOM 552 O O . ILE A 1 70 ? -3.556 -2.506 6.910 1.00 98.75 70 ILE A O 1
ATOM 556 N N . LEU A 1 71 ? -4.813 -1.340 8.380 1.00 98.81 71 LEU A N 1
ATOM 557 C CA . LEU A 1 71 ? -4.083 -0.070 8.262 1.00 98.81 71 LEU A CA 1
ATOM 558 C C . LEU A 1 71 ? -2.593 -0.258 8.571 1.00 98.81 71 LEU A C 1
ATOM 560 O O . LEU A 1 71 ? -1.745 0.103 7.759 1.00 98.81 71 LEU A O 1
ATOM 564 N N . GLN A 1 72 ? -2.284 -0.910 9.695 1.00 98.75 72 GLN A N 1
ATOM 565 C CA . GLN A 1 72 ? -0.921 -1.220 10.110 1.00 98.75 72 GLN A CA 1
ATOM 566 C C . GLN A 1 72 ? -0.205 -2.089 9.073 1.00 98.75 72 GLN A C 1
ATOM 568 O O . GLN A 1 72 ? 0.916 -1.779 8.685 1.00 98.75 72 GLN A O 1
ATOM 573 N N . GLY A 1 73 ? -0.859 -3.144 8.575 1.00 98.81 73 GLY A N 1
ATOM 574 C CA . GLY A 1 73 ? -0.279 -3.996 7.541 1.00 98.81 73 GLY A CA 1
ATOM 575 C C . GLY A 1 73 ? 0.075 -3.216 6.273 1.00 98.81 73 GLY A C 1
ATOM 576 O O . GLY A 1 73 ? 1.158 -3.403 5.721 1.00 98.81 73 GLY A O 1
ATOM 577 N N . VAL A 1 74 ? -0.802 -2.323 5.816 1.00 98.88 74 VAL A N 1
ATOM 578 C CA . VAL A 1 74 ? -0.533 -1.476 4.643 1.00 98.88 74 VAL A CA 1
ATOM 579 C C . VAL A 1 74 ? 0.588 -0.469 4.925 1.00 98.88 74 VAL A C 1
ATOM 581 O O . VAL A 1 74 ? 1.446 -0.262 4.067 1.00 98.88 74 VAL A O 1
ATOM 584 N N . ALA A 1 75 ? 0.620 0.129 6.117 1.00 98.75 75 ALA A N 1
ATOM 585 C CA . ALA A 1 75 ? 1.691 1.035 6.522 1.00 98.75 75 ALA A CA 1
ATOM 586 C C . ALA A 1 75 ? 3.054 0.323 6.526 1.00 98.75 75 ALA A C 1
ATOM 588 O O . ALA A 1 75 ? 4.000 0.821 5.916 1.00 98.75 75 ALA A O 1
ATOM 589 N N . ASP A 1 76 ? 3.139 -0.877 7.107 1.00 98.81 76 ASP A N 1
ATOM 590 C CA . ASP A 1 76 ? 4.353 -1.705 7.107 1.00 98.81 76 ASP A CA 1
ATOM 591 C C . ASP A 1 76 ? 4.823 -2.034 5.681 1.00 98.81 76 ASP A C 1
ATOM 593 O O . ASP A 1 76 ? 6.026 -2.026 5.399 1.00 98.81 76 ASP A O 1
ATOM 597 N N . PHE A 1 77 ? 3.881 -2.279 4.760 1.00 98.81 77 PHE A N 1
ATOM 598 C CA . PHE A 1 77 ? 4.199 -2.458 3.345 1.00 98.81 77 PHE A CA 1
ATOM 599 C C . PHE A 1 77 ? 4.856 -1.203 2.773 1.00 98.81 77 PHE A C 1
ATOM 601 O O . PHE A 1 77 ? 5.976 -1.297 2.265 1.00 98.81 77 PHE A O 1
ATOM 608 N N . TYR A 1 78 ? 4.233 -0.030 2.911 1.00 98.56 78 TYR A N 1
ATOM 609 C CA . TYR A 1 78 ? 4.798 1.206 2.368 1.00 98.56 78 TYR A CA 1
ATOM 610 C C . TYR A 1 78 ? 6.133 1.593 3.011 1.00 98.56 78 TYR A C 1
ATOM 612 O O . TYR A 1 78 ? 7.034 2.007 2.285 1.00 98.56 78 TYR A O 1
ATOM 620 N N . VAL A 1 79 ? 6.318 1.380 4.319 1.00 98.38 79 VAL A N 1
ATOM 621 C CA . VAL A 1 79 ? 7.614 1.587 4.993 1.00 98.38 79 VAL A CA 1
ATOM 622 C C . VAL A 1 79 ? 8.708 0.722 4.369 1.00 98.38 79 VAL A C 1
ATOM 624 O O . VAL A 1 79 ? 9.813 1.205 4.142 1.00 98.38 79 VAL A O 1
ATOM 627 N N . SER A 1 80 ? 8.410 -0.541 4.051 1.00 98.31 80 SER A N 1
ATOM 628 C CA . SER A 1 80 ? 9.376 -1.429 3.389 1.00 98.31 80 SER A CA 1
ATOM 629 C C . SER A 1 80 ? 9.569 -1.141 1.895 1.00 98.31 80 SER A C 1
ATOM 631 O O . SER A 1 80 ? 10.541 -1.602 1.299 1.00 98.31 80 SER A O 1
ATOM 633 N N . ARG A 1 81 ? 8.630 -0.411 1.283 1.00 97.50 81 ARG A N 1
ATOM 634 C CA . ARG A 1 81 ? 8.558 -0.180 -0.162 1.00 97.50 81 ARG A CA 1
ATOM 635 C C . ARG A 1 81 ? 9.255 1.101 -0.610 1.00 97.50 81 ARG A C 1
ATOM 637 O O . ARG A 1 81 ? 9.723 1.156 -1.752 1.00 97.50 81 ARG A O 1
ATOM 644 N N . VAL A 1 82 ? 9.261 2.132 0.233 1.00 97.56 82 VAL A N 1
ATOM 645 C CA . VAL A 1 82 ? 9.849 3.433 -0.102 1.00 97.56 82 VAL A CA 1
ATOM 646 C C . VAL A 1 82 ? 11.370 3.349 -0.190 1.00 97.56 82 VAL A C 1
ATOM 648 O O . VAL A 1 82 ? 12.030 2.695 0.616 1.00 97.56 82 VAL A O 1
ATOM 651 N N . THR A 1 83 ? 11.937 4.059 -1.156 1.00 97.19 83 THR A N 1
ATOM 652 C CA . THR A 1 83 ? 13.374 4.333 -1.209 1.00 97.19 83 THR A CA 1
ATOM 653 C C . THR A 1 83 ? 13.621 5.696 -0.580 1.00 97.19 83 THR A C 1
ATOM 655 O O . THR A 1 83 ? 12.928 6.655 -0.904 1.00 97.19 83 THR A O 1
ATOM 658 N N . LEU A 1 84 ? 14.583 5.787 0.338 1.00 96.94 84 LEU A N 1
ATOM 659 C CA . LEU A 1 84 ? 14.963 7.056 0.951 1.00 96.94 84 LEU A CA 1
ATOM 660 C C . LEU A 1 84 ? 16.231 7.599 0.297 1.00 96.94 84 LEU A C 1
ATOM 662 O O . LEU A 1 84 ? 17.239 6.897 0.227 1.00 96.94 84 LEU A O 1
ATOM 666 N N . GLU A 1 85 ? 16.194 8.863 -0.101 1.00 96.38 85 GLU A N 1
ATOM 667 C CA . GLU A 1 85 ? 17.341 9.610 -0.615 1.00 96.38 85 GLU A CA 1
ATOM 668 C C . GLU A 1 85 ? 17.564 10.876 0.219 1.00 96.38 85 GLU A C 1
ATOM 670 O O . GLU A 1 85 ? 16.635 11.409 0.825 1.00 96.38 85 GLU A O 1
ATOM 675 N N . THR A 1 86 ? 18.807 11.351 0.297 1.00 96.31 86 THR A N 1
ATOM 676 C CA . THR A 1 86 ? 19.143 12.579 1.031 1.00 96.31 86 THR A CA 1
ATOM 677 C C . THR A 1 86 ? 19.089 13.773 0.082 1.00 96.31 86 THR A C 1
ATOM 679 O O . THR A 1 86 ? 19.836 13.833 -0.895 1.00 96.31 86 THR A O 1
ATOM 682 N N . GLY A 1 87 ? 18.214 14.732 0.376 1.00 93.06 87 GLY A N 1
ATOM 683 C CA . GLY A 1 87 ? 18.081 15.988 -0.351 1.00 93.06 87 GLY A CA 1
ATOM 684 C C . GLY A 1 87 ? 19.270 16.931 -0.155 1.00 93.06 87 GLY A C 1
ATOM 685 O O . GLY A 1 87 ? 20.107 16.756 0.732 1.00 93.06 87 GLY A O 1
ATOM 686 N N . ALA A 1 88 ? 19.332 17.978 -0.982 1.00 91.88 88 ALA A N 1
ATOM 687 C CA . ALA A 1 88 ? 20.419 18.965 -0.962 1.00 91.88 88 ALA A CA 1
ATOM 688 C C . ALA A 1 88 ? 20.522 19.755 0.359 1.00 91.88 88 ALA A C 1
ATOM 690 O O . ALA A 1 88 ? 21.581 20.287 0.683 1.00 91.88 88 ALA A O 1
ATOM 691 N N . ASP A 1 89 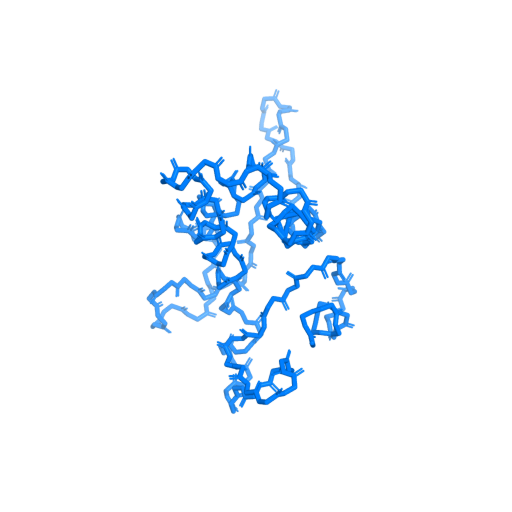? 19.431 19.827 1.118 1.00 94.69 89 ASP A N 1
ATOM 692 C CA . ASP A 1 89 ? 19.330 20.440 2.445 1.00 94.69 89 ASP A CA 1
ATOM 693 C C . ASP A 1 89 ? 19.576 19.443 3.596 1.00 94.69 89 ASP A C 1
ATOM 695 O O . ASP A 1 89 ? 19.485 19.811 4.767 1.00 94.69 89 ASP A O 1
ATOM 699 N N . GLY A 1 90 ? 19.899 18.186 3.278 1.00 93.56 90 GLY A N 1
ATOM 700 C CA . GLY A 1 90 ? 20.083 17.104 4.243 1.00 93.56 90 GLY A CA 1
ATOM 701 C C . GLY A 1 90 ? 18.783 16.437 4.703 1.00 93.56 90 GLY A C 1
ATOM 702 O O . GLY A 1 90 ? 18.844 15.533 5.539 1.00 93.56 90 GLY A O 1
ATOM 703 N N . ALA A 1 91 ? 17.616 16.840 4.188 1.00 94.50 91 ALA A N 1
ATOM 704 C CA . ALA A 1 91 ? 16.351 16.188 4.509 1.00 94.50 91 ALA A CA 1
ATOM 705 C C . ALA A 1 91 ? 16.228 14.833 3.795 1.00 94.50 91 ALA A C 1
ATOM 707 O O . ALA A 1 91 ? 16.634 14.685 2.646 1.00 94.50 91 ALA A O 1
ATOM 708 N N . GLN A 1 92 ? 15.627 13.839 4.453 1.00 95.50 92 GLN A N 1
ATOM 709 C CA . GLN A 1 92 ? 15.298 12.574 3.794 1.00 95.50 92 GLN A CA 1
ATOM 710 C C . GLN A 1 92 ? 14.045 12.745 2.929 1.00 95.50 92 GLN A C 1
ATOM 712 O O . GLN A 1 92 ? 12.999 13.176 3.418 1.00 95.50 92 GLN A O 1
ATOM 717 N N . ILE A 1 93 ? 14.150 12.364 1.661 1.00 95.38 93 ILE A N 1
ATOM 718 C CA . ILE A 1 93 ? 13.070 12.356 0.679 1.00 95.38 93 ILE A CA 1
ATOM 719 C C . ILE A 1 93 ? 12.703 10.897 0.407 1.00 95.38 93 ILE A C 1
ATOM 721 O O . ILE A 1 93 ? 13.574 10.062 0.168 1.00 95.38 93 ILE A O 1
ATOM 725 N N . ALA A 1 94 ? 11.413 10.580 0.500 1.00 96.50 94 ALA A N 1
ATOM 726 C CA . ALA A 1 94 ? 10.898 9.250 0.211 1.00 96.50 94 ALA A CA 1
ATOM 727 C C . ALA A 1 94 ? 10.369 9.185 -1.221 1.00 96.50 94 ALA A C 1
ATOM 729 O O . ALA A 1 94 ? 9.558 10.020 -1.622 1.00 96.50 94 ALA A O 1
ATOM 730 N N . HIS A 1 95 ? 10.793 8.153 -1.940 1.00 97.75 95 HIS A N 1
ATOM 731 C CA . HIS A 1 95 ? 10.446 7.903 -3.328 1.00 97.75 95 HIS A CA 1
ATOM 732 C C . HIS A 1 95 ? 9.759 6.551 -3.490 1.00 97.75 95 HIS A C 1
ATOM 734 O O . HIS A 1 95 ? 10.074 5.581 -2.789 1.00 97.75 95 HIS A O 1
ATOM 740 N N . ILE A 1 96 ? 8.848 6.472 -4.459 1.00 97.94 96 ILE A N 1
ATOM 741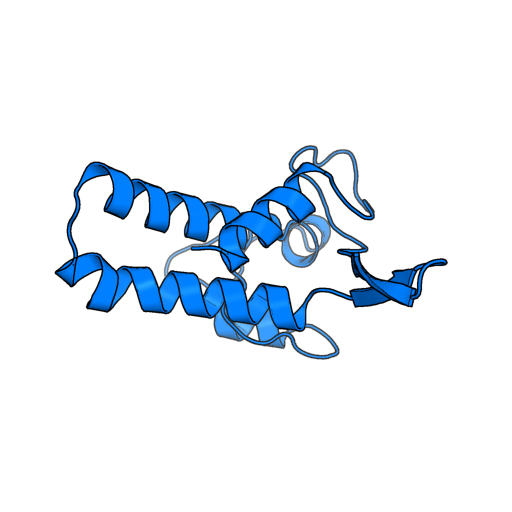 C CA . ILE A 1 96 ? 8.279 5.205 -4.926 1.00 97.94 96 ILE A CA 1
ATOM 742 C C . ILE A 1 96 ? 8.531 5.108 -6.431 1.00 97.94 96 ILE A C 1
ATOM 744 O O . ILE A 1 96 ? 7.847 5.720 -7.252 1.00 97.94 96 ILE A O 1
ATOM 748 N N . TYR A 1 97 ? 9.551 4.328 -6.779 1.00 97.19 97 TYR A N 1
ATOM 749 C CA . TYR A 1 97 ? 9.992 4.105 -8.156 1.00 97.19 97 TYR A CA 1
ATOM 750 C C . TYR A 1 97 ? 9.335 2.891 -8.806 1.00 97.19 97 TYR A C 1
ATOM 752 O O . TYR A 1 97 ? 8.933 1.974 -8.101 1.00 97.19 97 TYR A O 1
ATOM 760 N N . ASP A 1 98 ? 9.302 2.848 -10.137 1.00 96.50 98 ASP A N 1
ATOM 761 C CA . ASP A 1 98 ? 8.808 1.717 -10.939 1.00 96.50 98 ASP A CA 1
ATOM 762 C C . ASP A 1 98 ? 7.391 1.248 -10.556 1.00 96.50 98 ASP A C 1
ATOM 764 O O . ASP A 1 98 ? 7.155 0.083 -10.223 1.00 96.50 98 ASP A O 1
ATOM 768 N N . VAL A 1 99 ? 6.434 2.177 -10.577 1.00 97.25 99 VAL A N 1
ATOM 769 C CA . VAL A 1 99 ? 5.011 1.892 -10.350 1.00 97.25 99 VAL A CA 1
ATOM 770 C C . VAL A 1 99 ? 4.161 2.202 -11.571 1.00 97.25 99 VAL A C 1
ATOM 772 O O . VAL A 1 99 ? 4.528 2.995 -12.438 1.00 97.25 99 VAL A O 1
ATOM 775 N N . ILE A 1 100 ? 2.986 1.590 -11.608 1.00 97.88 100 ILE A N 1
ATOM 776 C CA . ILE A 1 100 ? 1.906 1.971 -12.510 1.00 97.88 100 ILE A CA 1
ATOM 777 C C . ILE A 1 100 ? 0.959 2.869 -11.707 1.00 97.88 100 ILE A C 1
ATOM 779 O O . ILE A 1 100 ? 0.489 2.447 -10.646 1.00 97.88 100 ILE A O 1
ATOM 783 N N . PRO A 1 101 ? 0.762 4.135 -12.122 1.00 97.06 101 PRO A N 1
ATOM 784 C CA . PRO A 1 101 ? -0.263 4.993 -11.542 1.00 97.06 101 PRO A CA 1
ATOM 785 C C . PRO A 1 101 ? -1.658 4.517 -11.992 1.00 97.06 101 PRO A C 1
ATOM 787 O O . PRO A 1 101 ? -1.737 3.704 -12.905 1.00 97.06 101 PRO A O 1
ATOM 790 N N . PRO A 1 102 ? -2.752 5.106 -11.475 1.00 97.25 102 PRO A N 1
ATOM 791 C CA . PRO A 1 102 ? -4.104 4.789 -11.959 1.00 97.25 102 PRO A CA 1
ATOM 792 C C . PRO A 1 102 ? -4.310 4.966 -13.476 1.00 97.25 102 PRO A C 1
ATOM 794 O O . PRO A 1 102 ? -5.253 4.431 -14.049 1.00 97.25 102 PRO A O 1
ATOM 797 N N . ASP A 1 103 ? -3.458 5.760 -14.134 1.00 96.94 103 ASP A N 1
ATOM 798 C CA . ASP A 1 103 ? -3.352 5.775 -15.592 1.00 96.94 103 ASP A CA 1
ATOM 799 C C . ASP A 1 103 ? -2.429 4.641 -16.074 1.00 96.94 103 ASP A C 1
ATOM 801 O O . ASP A 1 103 ? -1.212 4.810 -16.196 1.00 96.94 103 ASP A O 1
ATOM 805 N N . GLU A 1 104 ? -3.022 3.487 -16.384 1.00 95.69 104 GLU A N 1
ATOM 806 C CA . GLU A 1 104 ? -2.299 2.281 -16.806 1.00 95.69 104 GLU A CA 1
ATOM 807 C C . GLU A 1 104 ? -1.511 2.419 -18.125 1.00 95.69 104 GLU A C 1
ATOM 809 O O . GLU A 1 104 ? -0.693 1.546 -18.449 1.00 95.69 104 GLU A O 1
ATOM 814 N N . TYR A 1 105 ? -1.712 3.493 -18.905 1.00 94.00 105 TYR A N 1
ATOM 815 C CA . TYR A 1 105 ? -0.886 3.752 -20.090 1.00 94.00 105 TYR A CA 1
ATOM 816 C C . TYR A 1 105 ? 0.561 4.112 -19.720 1.00 94.00 105 TYR A C 1
ATOM 818 O O . TYR A 1 105 ? 1.471 3.949 -20.540 1.00 94.00 105 TYR A O 1
ATOM 826 N N . VAL A 1 106 ? 0.800 4.538 -18.476 1.00 90.31 106 VAL A N 1
ATOM 827 C CA . VAL A 1 106 ? 2.137 4.746 -17.917 1.00 90.31 106 VAL A CA 1
ATOM 828 C C . VAL A 1 106 ? 2.596 3.465 -17.218 1.00 90.31 106 VAL A C 1
ATOM 830 O O . VAL A 1 106 ? 2.103 3.101 -16.158 1.00 90.31 106 VAL A O 1
ATOM 833 N N . SER A 1 107 ? 3.581 2.773 -17.795 1.00 79.75 107 SER A N 1
ATOM 834 C CA . SER A 1 107 ? 4.018 1.448 -17.313 1.00 79.75 107 SER A CA 1
ATOM 835 C C . SER A 1 107 ? 5.228 1.453 -16.366 1.00 79.75 107 SER A C 1
ATOM 837 O O . SER A 1 107 ? 5.476 0.447 -15.703 1.00 79.75 107 SER A O 1
ATOM 839 N N . HIS A 1 108 ? 5.960 2.570 -16.297 1.00 84.81 108 HIS A N 1
ATOM 840 C CA . HIS A 1 108 ? 7.178 2.757 -15.494 1.00 84.81 108 HIS A CA 1
ATOM 841 C C . HIS A 1 108 ? 7.219 4.176 -14.907 1.00 84.81 108 HIS A C 1
ATOM 843 O O . HIS A 1 108 ? 8.066 4.999 -15.254 1.00 84.81 108 HIS A O 1
ATOM 849 N N . GLY A 1 109 ? 6.235 4.497 -14.069 1.00 89.06 109 GLY A N 1
ATOM 850 C CA . GLY A 1 109 ? 6.151 5.774 -13.375 1.00 89.06 109 GLY A CA 1
ATOM 851 C C . GLY A 1 109 ? 7.058 5.801 -12.150 1.00 89.06 109 GLY A C 1
ATOM 852 O O . GLY A 1 109 ? 6.979 4.928 -11.289 1.00 89.06 109 GLY A O 1
ATOM 853 N N . ASN A 1 110 ? 7.884 6.837 -12.049 1.00 96.62 110 ASN A N 1
ATOM 854 C CA . ASN A 1 110 ? 8.577 7.191 -10.816 1.00 96.62 110 ASN A CA 1
ATOM 855 C C . ASN A 1 110 ? 7.822 8.331 -10.148 1.00 96.62 110 ASN A C 1
ATOM 857 O O . ASN A 1 110 ? 7.402 9.262 -10.835 1.00 96.62 110 ASN A O 1
ATOM 861 N N . ASP A 1 111 ? 7.646 8.242 -8.831 1.00 97.00 111 ASP A N 1
ATOM 862 C CA . ASP A 1 111 ? 6.990 9.280 -8.036 1.00 97.00 111 ASP A CA 1
ATOM 863 C C . ASP A 1 111 ? 5.627 9.693 -8.601 1.00 97.00 111 ASP A C 1
ATOM 865 O O . ASP A 1 111 ? 5.295 10.872 -8.744 1.00 97.00 111 ASP A O 1
ATOM 869 N N . SER A 1 112 ? 4.812 8.684 -8.924 1.00 97.75 112 SER A N 1
ATOM 870 C CA . SER A 1 112 ? 3.410 8.888 -9.275 1.00 97.75 112 SER A CA 1
ATOM 871 C C . SER A 1 112 ? 2.745 9.759 -8.210 1.00 97.75 112 SER A C 1
ATOM 873 O O . SER A 1 112 ? 2.668 9.369 -7.044 1.00 97.75 112 SER A O 1
ATOM 875 N N . ALA A 1 113 ? 2.221 10.920 -8.617 1.00 97.38 113 ALA A N 1
ATOM 876 C CA . ALA A 1 113 ? 1.615 11.872 -7.688 1.00 97.38 113 ALA A CA 1
ATOM 877 C C . ALA A 1 113 ? 0.499 11.224 -6.854 1.00 97.38 113 ALA A C 1
ATOM 879 O O . ALA A 1 113 ? 0.426 11.429 -5.643 1.00 97.38 113 ALA A O 1
ATOM 880 N N . TYR A 1 114 ? -0.331 10.393 -7.494 1.00 98.06 114 TYR A N 1
ATOM 881 C CA . TYR A 1 114 ? -1.385 9.653 -6.809 1.00 98.06 114 TYR A CA 1
ATOM 882 C C . TYR A 1 114 ? -0.815 8.616 -5.841 1.00 98.06 114 TYR A C 1
ATOM 884 O O . TYR A 1 114 ? -1.168 8.626 -4.666 1.00 98.06 114 TYR A O 1
ATOM 892 N N . THR A 1 115 ? 0.094 7.755 -6.308 1.00 98.19 115 THR A N 1
ATOM 893 C CA . THR A 1 115 ? 0.637 6.661 -5.487 1.00 98.19 115 THR A CA 1
ATOM 894 C C . THR A 1 115 ? 1.401 7.197 -4.278 1.00 98.19 115 THR A C 1
ATOM 896 O O . THR A 1 115 ? 1.194 6.712 -3.168 1.00 98.19 115 THR A O 1
ATOM 899 N N . ASN A 1 116 ? 2.221 8.237 -4.458 1.00 98.38 116 ASN A N 1
ATOM 900 C CA . ASN A 1 116 ? 2.970 8.864 -3.369 1.00 98.38 116 ASN A CA 1
ATOM 901 C C . ASN A 1 116 ? 2.025 9.512 -2.350 1.00 98.38 116 ASN A C 1
ATOM 903 O O . ASN A 1 116 ? 2.211 9.339 -1.145 1.00 98.38 116 ASN A O 1
ATOM 907 N N . TYR A 1 117 ? 0.991 10.223 -2.811 1.00 98.31 117 TYR A N 1
ATOM 908 C CA . TYR A 1 117 ? 0.004 10.814 -1.908 1.00 98.31 117 TYR A CA 1
ATOM 909 C C . TYR A 1 117 ? -0.778 9.742 -1.141 1.00 98.31 117 TYR A C 1
ATOM 911 O O . TYR A 1 117 ? -0.914 9.840 0.078 1.00 98.31 117 TYR A O 1
ATOM 919 N N . ALA A 1 118 ? -1.259 8.708 -1.832 1.00 98.38 118 ALA A N 1
ATOM 920 C CA . ALA A 1 118 ? -2.028 7.623 -1.236 1.00 98.38 118 ALA A CA 1
ATOM 921 C C . ALA A 1 118 ? -1.192 6.845 -0.203 1.00 98.38 118 ALA A C 1
ATOM 923 O O . ALA A 1 118 ? -1.660 6.600 0.907 1.00 98.38 118 ALA A O 1
ATOM 924 N N . ALA A 1 119 ? 0.075 6.550 -0.512 1.00 98.44 119 ALA A N 1
ATOM 925 C CA . ALA A 1 119 ? 1.017 5.947 0.429 1.00 98.44 119 ALA A CA 1
ATOM 926 C C . ALA A 1 119 ? 1.251 6.839 1.659 1.00 98.44 119 ALA A C 1
ATOM 928 O O . ALA A 1 119 ? 1.161 6.377 2.796 1.00 98.44 119 ALA A O 1
ATOM 929 N N . ALA A 1 120 ? 1.494 8.137 1.453 1.00 98.31 120 ALA A N 1
ATOM 930 C CA . ALA A 1 120 ? 1.678 9.087 2.547 1.00 98.31 120 ALA A CA 1
ATOM 931 C C . ALA A 1 120 ? 0.424 9.226 3.423 1.00 98.31 120 ALA A C 1
ATOM 933 O O . ALA A 1 120 ? 0.544 9.441 4.627 1.00 98.31 120 ALA A O 1
ATOM 934 N N . ALA A 1 121 ? -0.768 9.113 2.838 1.00 98.31 121 ALA A N 1
ATOM 935 C CA . ALA A 1 121 ? -2.024 9.103 3.573 1.00 98.31 121 ALA A CA 1
ATOM 936 C C . ALA A 1 121 ? -2.182 7.811 4.390 1.00 98.31 121 ALA A C 1
ATOM 938 O O . ALA A 1 121 ? -2.469 7.889 5.581 1.00 98.31 121 ALA A O 1
ATOM 939 N N . ALA A 1 122 ? -1.894 6.650 3.793 1.00 98.44 122 ALA A N 1
ATOM 940 C CA . ALA A 1 122 ? -1.928 5.358 4.475 1.00 98.44 122 ALA A CA 1
ATOM 941 C C . ALA A 1 122 ? -0.973 5.292 5.680 1.00 98.44 122 ALA A C 1
ATOM 943 O O . ALA A 1 122 ? -1.312 4.674 6.680 1.00 98.44 122 ALA A O 1
ATOM 944 N N . LEU A 1 123 ? 0.184 5.961 5.614 1.00 98.12 123 LEU A N 1
ATOM 945 C CA . LEU A 1 123 ? 1.137 6.070 6.729 1.00 98.12 123 LEU A CA 1
ATOM 946 C C . LEU A 1 123 ? 0.673 7.005 7.865 1.00 98.12 123 LEU A C 1
ATOM 948 O O . LEU A 1 123 ? 1.306 7.036 8.918 1.00 98.12 123 LEU A O 1
ATOM 952 N N . ARG A 1 124 ? -0.375 7.813 7.651 1.00 97.00 124 ARG A N 1
ATOM 953 C CA . ARG A 1 124 ? -0.908 8.768 8.642 1.00 97.00 124 ARG A CA 1
ATOM 954 C C . ARG A 1 124 ? -2.159 8.272 9.366 1.00 97.00 124 ARG A C 1
ATOM 956 O O . ARG A 1 124 ? -2.502 8.871 10.385 1.00 97.00 124 ARG A O 1
ATOM 963 N N . TYR A 1 125 ? -2.864 7.294 8.799 1.00 94.00 125 TYR A N 1
ATOM 964 C CA . TYR A 1 125 ? -4.062 6.689 9.392 1.00 94.00 125 TYR A CA 1
ATOM 965 C C . TYR A 1 125 ? -3.695 5.782 10.566 1.00 94.00 125 TYR A C 1
ATOM 967 O O . TYR A 1 125 ? -4.458 5.800 11.558 1.00 94.00 125 TYR A O 1
#